Protein AF-A0A6L7JKL8-F1 (afdb_monomer)

Mean predicted aligned error: 9.53 Å

Secondary structure (DSSP, 8-state):
------------SSS-----THHHHHTTTPPBPPP--S-EEEEE------TT--HHHHHHHHHS-B---GGGGG--EEEEEETTEEEEEEEEEEEEE--TTSTTGGGGTT-SS--EEEEEEE-GGGGGGTT-B-GGGSPTT---SEEEE--

Foldseek 3Di:
DDDDDPDDDPDDPPPDDDPDPVLVVCLVVQAAFDDDPFWEKEAAQPDPPDSPQDPVNLLVSFFDFAQDDPCVVRHQKYFYDYPQFTAFIWGFPDKDWDDPPPPPSVVCVVPPTTTMGTDTDGDVVVCSRHSHGRPVVDDVPPPDRMDTDPD

Nearest PDB structures (foldseek):
  6t0x-assembly2_B  TM=4.375E-01  e=1.067E-01  Homo sapiens
  6rt5-assembly1_C  TM=3.756E-01  e=1.067E-01  Homo sapiens
  2dp9-assembly1_A-2  TM=4.579E-01  e=4.530E-01  Thermus thermophilus HB8
  2kjq-assembly1_A  TM=1.758E-01  e=4.234E+00  Neisseria meningitidis serogroup B

Radius of gyration: 18.67 Å; Cα contacts (8 Å, |Δi|>4): 214; chains: 1; bounding box: 79×26×37 Å

Sequence (151 aa):
MDELTNKVEGHDVWRWGRMTTDVAISLFDAPRVPEIKERVILFKIPQFWSPEISAEELYDATRGWWRLGPRRNNADYAFAVDKGIIHEVYRINSWRQRQSGDRDWEHDIGKPHKRWGFNGEVADELAHYRNTSVQHLFKKGECSPFKYVNC

Structure (mmCIF, N/CA/C/O backbone):
data_AF-A0A6L7JKL8-F1
#
_entry.id   AF-A0A6L7JKL8-F1
#
loop_
_atom_site.group_PDB
_atom_site.id
_atom_site.type_symbol
_atom_site.label_atom_id
_atom_site.label_alt_id
_atom_site.label_comp_id
_atom_site.label_asym_id
_atom_site.label_entity_id
_atom_site.label_seq_id
_atom_site.pdbx_PDB_ins_code
_atom_site.Cartn_x
_atom_site.Cartn_y
_atom_site.Cartn_z
_atom_site.occupancy
_atom_site.B_iso_or_equiv
_atom_site.auth_seq_id
_atom_site.auth_comp_id
_atom_site.auth_asym_id
_atom_site.auth_atom_id
_atom_site.pdbx_PDB_model_num
ATOM 1 N N . MET A 1 1 ? -58.366 -3.759 5.068 1.00 38.62 1 MET A N 1
ATOM 2 C CA . MET A 1 1 ? -58.253 -4.850 4.085 1.00 38.62 1 MET A CA 1
ATOM 3 C C . MET A 1 1 ? -57.964 -4.160 2.767 1.00 38.62 1 MET A C 1
ATOM 5 O O . MET A 1 1 ? -58.820 -3.422 2.310 1.00 38.62 1 MET A O 1
ATOM 9 N N . ASP A 1 2 ? -56.752 -4.146 2.230 1.00 35.25 2 ASP A N 1
ATOM 10 C CA . ASP A 1 2 ? -55.618 -5.040 2.448 1.00 35.25 2 ASP A CA 1
ATOM 11 C C . ASP A 1 2 ? -54.287 -4.308 2.248 1.00 35.25 2 ASP A C 1
ATOM 13 O O . ASP A 1 2 ? -54.182 -3.351 1.481 1.00 35.25 2 ASP A O 1
ATOM 17 N N . GLU A 1 3 ? -53.294 -4.773 2.999 1.00 38.47 3 GLU A N 1
ATOM 18 C CA . GLU A 1 3 ? -51.884 -4.412 2.922 1.00 38.47 3 GLU A CA 1
ATOM 19 C C . GLU A 1 3 ? -51.273 -4.931 1.613 1.00 38.47 3 GLU A C 1
ATOM 21 O O . GLU A 1 3 ? -51.472 -6.086 1.239 1.00 38.47 3 GLU A O 1
ATOM 26 N N . LEU A 1 4 ? -50.457 -4.113 0.946 1.00 41.38 4 LEU A N 1
ATOM 27 C CA . LEU A 1 4 ? -49.511 -4.592 -0.063 1.00 41.38 4 LEU A CA 1
ATOM 28 C C . LEU A 1 4 ? -48.092 -4.349 0.446 1.00 41.38 4 LEU A C 1
ATOM 30 O O . LEU A 1 4 ? -47.465 -3.316 0.217 1.00 41.38 4 LEU A O 1
ATOM 34 N N . THR A 1 5 ? -47.620 -5.345 1.189 1.00 37.19 5 THR A N 1
ATOM 35 C CA . THR A 1 5 ? -46.255 -5.526 1.673 1.00 37.19 5 THR A CA 1
ATOM 36 C C . THR A 1 5 ? -45.339 -5.874 0.500 1.00 37.19 5 THR A C 1
ATOM 38 O O . THR A 1 5 ? -45.251 -7.035 0.107 1.00 37.19 5 THR A O 1
ATOM 41 N N . ASN A 1 6 ? -44.607 -4.899 -0.046 1.00 35.94 6 ASN A N 1
ATOM 42 C CA . ASN A 1 6 ? -43.435 -5.210 -0.866 1.00 35.94 6 ASN A CA 1
ATOM 43 C C . ASN A 1 6 ? -42.195 -5.263 0.025 1.00 35.94 6 ASN A C 1
ATOM 45 O O . ASN A 1 6 ? -41.550 -4.265 0.340 1.00 35.94 6 ASN A O 1
ATOM 49 N N . LYS A 1 7 ? -41.929 -6.489 0.465 1.00 44.75 7 LYS A N 1
ATOM 50 C CA . LYS A 1 7 ? -40.711 -6.951 1.112 1.00 44.75 7 LYS A CA 1
ATOM 51 C C . LYS A 1 7 ? -39.651 -7.060 0.014 1.00 44.75 7 LYS A C 1
ATOM 53 O O . LYS A 1 7 ? -39.689 -8.001 -0.769 1.00 44.75 7 LYS A O 1
ATOM 58 N N . VAL A 1 8 ? -38.754 -6.082 -0.082 1.00 42.94 8 VAL A N 1
ATOM 59 C CA . VAL A 1 8 ? -37.591 -6.187 -0.973 1.00 42.94 8 VAL A CA 1
ATOM 60 C C . VAL A 1 8 ? -36.389 -6.555 -0.114 1.00 42.94 8 VAL A C 1
ATOM 62 O O . VAL A 1 8 ? -35.986 -5.805 0.775 1.00 42.94 8 VAL A O 1
ATOM 65 N N . GLU A 1 9 ? -35.913 -7.778 -0.330 1.00 34.84 9 GLU A N 1
ATOM 66 C CA . GLU A 1 9 ? -34.763 -8.410 0.308 1.00 34.84 9 GLU A CA 1
ATOM 67 C C . GLU A 1 9 ? -33.506 -7.544 0.196 1.00 34.84 9 GLU A C 1
ATOM 69 O O . GLU A 1 9 ? -33.086 -7.139 -0.886 1.00 34.84 9 GLU A O 1
ATOM 74 N N . GLY A 1 10 ? -32.894 -7.278 1.350 1.00 41.56 10 GLY A N 1
ATOM 75 C CA . GLY A 1 10 ? -31.590 -6.649 1.451 1.00 41.56 10 GLY A CA 1
ATOM 76 C C . GLY A 1 10 ? -30.495 -7.646 1.109 1.00 41.56 10 GLY A C 1
ATOM 77 O O . GLY A 1 10 ? -30.008 -8.341 1.988 1.00 41.56 10 GLY A O 1
ATOM 78 N N . HIS A 1 11 ? -30.085 -7.679 -0.150 1.00 35.56 11 HIS A N 1
ATOM 79 C CA . HIS A 1 11 ? -28.854 -8.313 -0.605 1.00 35.56 11 HIS A CA 1
ATOM 80 C C . HIS A 1 11 ? -28.345 -7.468 -1.774 1.00 35.56 11 HIS A C 1
ATOM 82 O O . HIS A 1 11 ? -28.795 -7.680 -2.886 1.00 35.56 11 HIS A O 1
ATOM 88 N N . ASP A 1 12 ? -27.540 -6.435 -1.473 1.00 30.44 12 ASP A N 1
ATOM 89 C CA . ASP A 1 12 ? -26.576 -5.751 -2.379 1.00 30.44 12 ASP A CA 1
ATOM 90 C C . ASP A 1 12 ? -26.202 -4.321 -1.920 1.00 30.44 12 ASP A C 1
ATOM 92 O O . ASP A 1 12 ? -25.944 -3.422 -2.715 1.00 30.44 12 ASP A O 1
ATOM 96 N N . VAL A 1 13 ? -26.104 -4.075 -0.608 1.00 36.19 13 VAL A N 1
ATOM 97 C CA . VAL A 1 13 ? -25.515 -2.821 -0.074 1.00 36.19 13 VAL A CA 1
ATOM 98 C C . VAL A 1 13 ? -24.014 -2.927 0.222 1.00 36.19 13 VAL A C 1
ATOM 100 O O . VAL A 1 13 ? -23.399 -1.957 0.650 1.00 36.19 13 VAL A O 1
ATOM 103 N N . TRP A 1 14 ? -23.394 -4.079 -0.046 1.00 38.75 14 TRP A N 1
ATOM 104 C CA . TRP A 1 14 ? -21.999 -4.347 0.327 1.00 38.75 14 TRP A CA 1
ATOM 105 C C . TRP A 1 14 ? -20.953 -3.955 -0.714 1.00 38.75 14 TRP A C 1
ATOM 107 O O . TRP A 1 14 ? -19.764 -4.028 -0.411 1.00 38.75 14 TRP A O 1
ATOM 117 N N . ARG A 1 15 ? -21.358 -3.555 -1.928 1.00 38.72 15 ARG A N 1
ATOM 118 C CA . ARG A 1 15 ? -20.392 -3.385 -3.020 1.00 38.72 15 ARG A CA 1
ATOM 119 C C . ARG A 1 15 ? -20.008 -1.971 -3.401 1.00 38.72 15 ARG A C 1
ATOM 121 O O . ARG A 1 15 ? -18.860 -1.857 -3.769 1.00 38.72 15 ARG A O 1
ATOM 128 N N . TRP A 1 16 ? -20.835 -0.932 -3.242 1.00 44.31 16 TRP A N 1
ATOM 129 C CA . TRP A 1 16 ? -20.409 0.483 -3.360 1.00 44.31 16 TRP A CA 1
ATOM 130 C C . TRP A 1 16 ? -21.480 1.442 -2.813 1.00 44.31 16 TRP A C 1
ATOM 132 O O . TRP A 1 16 ? -22.256 2.049 -3.552 1.00 44.31 16 TRP A O 1
ATOM 142 N N . GLY A 1 17 ? -21.538 1.590 -1.490 1.00 31.92 17 GLY A N 1
ATOM 143 C CA . GLY A 1 17 ? -22.403 2.567 -0.831 1.00 31.92 17 GLY A CA 1
ATOM 144 C 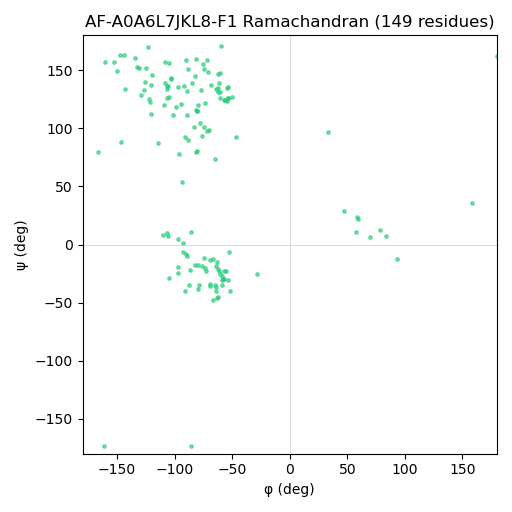C . GLY A 1 17 ? -21.706 3.915 -0.669 1.00 31.92 17 GLY A C 1
ATOM 145 O O . GLY A 1 17 ? -21.057 4.127 0.343 1.00 31.92 17 GLY A O 1
ATOM 146 N N . ARG A 1 18 ? -21.842 4.795 -1.672 1.00 36.16 18 ARG A N 1
ATOM 147 C CA . ARG A 1 18 ? -21.751 6.269 -1.588 1.00 36.16 18 ARG A CA 1
ATOM 148 C C . ARG A 1 18 ? -20.766 6.814 -0.535 1.00 36.16 18 ARG A C 1
ATOM 150 O O . ARG A 1 18 ? -21.145 7.041 0.610 1.00 36.16 18 ARG A O 1
ATOM 157 N N . MET A 1 19 ? -19.544 7.148 -0.962 1.00 42.41 19 MET A N 1
ATOM 158 C CA . MET A 1 19 ? -18.708 8.137 -0.267 1.00 42.41 19 MET A CA 1
ATOM 159 C C . MET A 1 19 ? -19.389 9.514 -0.339 1.00 42.41 19 MET A C 1
ATOM 161 O O . MET A 1 19 ? -19.009 10.382 -1.117 1.00 42.41 19 MET A O 1
ATOM 165 N N . THR A 1 20 ? -20.453 9.711 0.432 1.00 42.12 20 THR A N 1
ATOM 166 C CA . THR A 1 20 ? -20.991 11.038 0.723 1.00 42.12 20 THR A CA 1
ATOM 167 C C . THR A 1 20 ? -20.326 11.590 1.980 1.00 42.12 20 THR A C 1
ATOM 169 O O . THR A 1 20 ? -19.736 10.861 2.774 1.00 42.12 20 THR A O 1
ATOM 172 N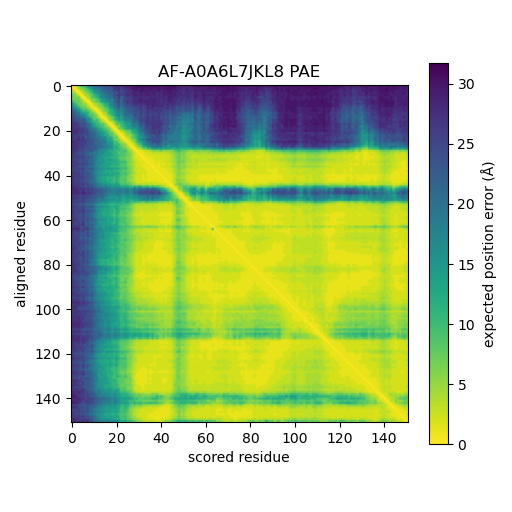 N . THR A 1 21 ? -20.384 12.911 2.093 1.00 38.81 21 THR A N 1
ATOM 173 C CA . THR A 1 21 ? -19.788 13.867 3.041 1.00 38.81 21 THR A CA 1
ATOM 174 C C . THR A 1 21 ? -19.484 13.392 4.476 1.00 38.81 21 THR A C 1
ATOM 176 O O . THR A 1 21 ? -18.560 13.916 5.097 1.00 38.81 21 THR A O 1
ATOM 179 N N . ASP A 1 22 ? -20.175 12.380 4.996 1.00 43.34 22 ASP A N 1
ATOM 180 C CA . ASP A 1 22 ? -19.919 11.726 6.285 1.00 43.34 22 ASP A CA 1
ATOM 181 C C . ASP A 1 22 ? -18.497 11.142 6.422 1.00 43.34 22 ASP A C 1
ATOM 183 O O . ASP A 1 22 ? -17.927 11.154 7.514 1.00 43.34 22 ASP A O 1
ATOM 187 N N . VAL A 1 23 ? -17.861 10.722 5.317 1.00 51.31 23 VAL A N 1
ATOM 188 C CA . VAL A 1 23 ? -16.461 10.241 5.321 1.00 51.31 23 VAL A CA 1
ATOM 189 C C . VAL A 1 23 ? -15.489 11.357 5.724 1.00 51.31 23 VAL A C 1
ATOM 191 O O . VAL A 1 23 ? -14.536 11.112 6.458 1.00 51.31 23 VAL A O 1
ATOM 194 N N . ALA A 1 24 ? -15.740 12.605 5.311 1.00 41.69 24 ALA A N 1
ATOM 195 C CA . ALA A 1 24 ? -14.871 13.735 5.646 1.00 41.69 24 ALA A CA 1
ATOM 196 C C . ALA A 1 24 ? -14.926 14.101 7.139 1.00 41.69 24 ALA A C 1
ATOM 198 O O . ALA A 1 24 ? -13.908 14.491 7.711 1.00 41.69 24 ALA A O 1
ATOM 199 N N . ILE A 1 25 ? -16.095 13.935 7.765 1.00 42.53 25 ILE A N 1
ATOM 200 C CA . ILE A 1 25 ? -16.315 14.189 9.195 1.00 42.53 25 ILE A CA 1
ATOM 201 C C . ILE A 1 25 ? -15.782 13.007 10.035 1.00 42.53 25 ILE A C 1
ATOM 203 O O . ILE A 1 25 ? -15.164 13.229 11.071 1.00 42.53 25 ILE A O 1
ATOM 207 N N . SER A 1 26 ? -15.887 11.767 9.537 1.00 50.50 26 SER A N 1
ATOM 208 C CA . SER A 1 26 ? -15.343 10.553 10.174 1.00 50.50 26 SER A CA 1
ATOM 209 C C . SER A 1 26 ? -13.821 10.370 10.040 1.00 50.50 26 SER A C 1
ATOM 211 O O . SER A 1 26 ? -13.247 9.599 10.808 1.00 50.50 26 SER A O 1
ATOM 213 N N . LEU A 1 27 ? -13.138 11.035 9.099 1.00 52.91 27 LEU A N 1
ATOM 214 C CA . LEU A 1 27 ? -11.680 10.899 8.906 1.00 52.91 27 LEU A CA 1
ATOM 215 C C . LEU A 1 27 ? -10.864 11.339 10.141 1.00 52.91 27 LEU A C 1
ATOM 217 O O . LEU A 1 27 ? -9.733 10.882 10.310 1.00 52.91 27 LEU A O 1
ATOM 221 N N . PHE A 1 28 ? -11.426 12.191 11.008 1.00 52.88 28 PHE A N 1
ATOM 222 C CA . PHE A 1 28 ? -10.801 12.589 12.276 1.00 52.88 28 PHE A CA 1
ATOM 223 C C . PHE A 1 28 ? -11.094 11.632 13.446 1.00 52.88 28 PHE A C 1
ATOM 225 O O . PHE A 1 28 ? -10.282 11.570 14.367 1.00 52.88 28 PHE A O 1
ATOM 232 N N . ASP A 1 29 ? -12.170 10.839 13.372 1.00 72.19 29 ASP A N 1
ATOM 233 C CA . ASP A 1 29 ? -12.620 9.921 14.434 1.00 72.19 29 ASP A CA 1
ATOM 234 C C . ASP A 1 29 ? -12.436 8.433 14.084 1.00 72.19 29 ASP A C 1
ATOM 236 O O . ASP A 1 29 ? -12.901 7.550 14.809 1.00 72.19 29 ASP A O 1
ATOM 240 N N . ALA A 1 30 ? -11.753 8.123 12.977 1.00 82.38 30 ALA A N 1
ATOM 241 C CA . ALA A 1 30 ? -11.489 6.745 12.579 1.00 82.38 30 ALA A CA 1
ATOM 242 C C . ALA A 1 30 ? -10.810 5.973 13.729 1.00 82.38 30 ALA A C 1
ATOM 244 O O . ALA A 1 30 ? -9.765 6.412 14.236 1.00 82.38 30 ALA A O 1
ATOM 245 N N . PRO A 1 31 ? -11.358 4.814 14.142 1.00 90.56 31 PRO A N 1
ATOM 246 C CA . PRO A 1 31 ? -10.801 4.061 15.249 1.00 90.56 31 PRO A CA 1
ATOM 247 C C . PRO A 1 31 ? -9.372 3.646 14.921 1.00 90.56 31 PRO A C 1
ATOM 249 O O . PRO A 1 31 ? -9.010 3.385 13.770 1.00 90.56 31 PRO A O 1
ATOM 252 N N . ARG A 1 32 ? -8.536 3.579 15.953 1.00 93.56 32 ARG A N 1
ATOM 253 C CA . ARG A 1 32 ? -7.169 3.081 15.817 1.00 93.56 32 ARG A CA 1
ATOM 254 C C . ARG A 1 32 ? -7.191 1.686 15.185 1.00 93.56 32 ARG A C 1
ATOM 256 O O . ARG A 1 32 ? -7.974 0.844 15.617 1.00 93.56 32 ARG A O 1
ATOM 263 N N . VAL A 1 33 ? -6.316 1.447 14.204 1.00 95.25 33 VAL A N 1
ATOM 264 C CA . VAL A 1 33 ? -6.170 0.116 13.600 1.00 95.25 33 VAL A CA 1
ATOM 265 C C . VAL A 1 33 ? -5.906 -0.923 14.701 1.00 95.25 33 VAL A C 1
ATOM 267 O O . VAL A 1 33 ? -5.113 -0.633 15.611 1.00 95.25 33 VAL A O 1
ATOM 270 N N . PRO A 1 34 ? -6.560 -2.103 14.673 1.00 94.94 34 PRO A N 1
ATOM 271 C CA . PRO A 1 34 ? -6.153 -3.207 15.531 1.00 94.94 34 PRO A CA 1
ATOM 272 C C . PRO A 1 34 ? -4.702 -3.604 15.227 1.00 94.94 34 PRO A C 1
ATOM 274 O O . PRO A 1 34 ? -4.086 -3.129 14.272 1.00 94.94 34 PRO A O 1
ATOM 277 N N . GLU A 1 35 ? -4.125 -4.469 16.055 1.00 96.38 35 GLU A N 1
ATOM 278 C CA . GLU A 1 35 ? -2.783 -4.982 15.791 1.00 96.38 35 GLU A CA 1
ATOM 279 C C . GLU A 1 35 ? -2.715 -5.612 14.388 1.00 96.38 35 GLU A C 1
ATOM 281 O O . GLU A 1 35 ? -3.494 -6.508 14.056 1.00 96.38 35 GLU A O 1
ATOM 286 N N . ILE A 1 36 ? -1.789 -5.117 13.562 1.00 97.75 36 ILE A N 1
ATOM 287 C CA . ILE A 1 36 ? -1.490 -5.693 12.250 1.00 97.75 36 ILE A CA 1
ATOM 288 C C . ILE A 1 36 ? -0.550 -6.869 12.486 1.00 97.75 36 ILE A C 1
ATOM 290 O O . ILE A 1 36 ? 0.569 -6.663 12.963 1.00 97.75 36 ILE A O 1
ATOM 294 N N . LYS A 1 37 ? -0.996 -8.087 12.174 1.00 97.81 37 LYS A N 1
ATOM 295 C CA . LYS A 1 37 ? -0.213 -9.320 12.387 1.00 97.81 37 LYS A CA 1
ATOM 296 C C . LYS A 1 37 ? 0.504 -9.770 11.119 1.00 97.81 37 LYS A C 1
ATOM 298 O O . LYS A 1 37 ? 1.475 -10.519 11.172 1.00 97.81 37 LYS A O 1
ATOM 303 N N . GLU A 1 38 ? 0.046 -9.279 9.981 1.00 98.25 38 GLU A N 1
ATOM 304 C CA . GLU A 1 38 ? 0.514 -9.628 8.656 1.00 98.25 38 GLU A CA 1
ATOM 305 C C . GLU A 1 38 ? 1.791 -8.858 8.304 1.00 98.25 38 GLU A C 1
ATOM 307 O O . GLU A 1 38 ? 2.105 -7.809 8.878 1.00 98.25 38 GLU A O 1
ATOM 312 N N . ARG A 1 39 ? 2.537 -9.378 7.326 1.00 98.44 39 ARG A N 1
ATOM 313 C CA . ARG A 1 39 ? 3.711 -8.710 6.760 1.00 98.44 39 ARG A CA 1
ATOM 314 C C . ARG A 1 39 ? 3.238 -7.723 5.703 1.00 98.44 39 ARG A C 1
ATOM 316 O O . ARG A 1 39 ? 2.885 -8.130 4.595 1.00 98.44 39 ARG A O 1
ATOM 323 N N . VAL A 1 40 ? 3.186 -6.437 6.046 1.00 98.31 40 VAL A N 1
ATOM 324 C CA . VAL A 1 40 ? 2.547 -5.425 5.193 1.00 98.31 40 VAL A CA 1
ATOM 325 C C . VAL A 1 40 ? 3.459 -4.253 4.849 1.00 98.31 40 VAL A C 1
ATOM 327 O O . VAL A 1 40 ? 4.329 -3.850 5.629 1.00 98.31 40 VAL A O 1
ATOM 330 N N . ILE A 1 41 ? 3.206 -3.652 3.686 1.00 98.38 41 ILE A N 1
ATOM 331 C CA . ILE A 1 41 ? 3.687 -2.311 3.349 1.00 98.38 41 ILE A CA 1
ATOM 332 C C . ILE A 1 41 ? 2.498 -1.356 3.343 1.00 98.38 41 ILE A C 1
ATOM 334 O O . ILE A 1 41 ? 1.566 -1.503 2.557 1.00 98.38 41 ILE A O 1
ATOM 338 N N . LEU A 1 42 ? 2.554 -0.342 4.199 1.00 97.62 42 LEU A N 1
ATOM 339 C CA . LEU A 1 42 ? 1.638 0.790 4.171 1.00 97.62 42 LEU A CA 1
ATOM 340 C C . LEU A 1 42 ? 2.122 1.761 3.095 1.00 97.62 42 LEU A C 1
ATOM 342 O O . LEU A 1 42 ? 3.203 2.332 3.248 1.00 97.62 42 LEU A O 1
ATOM 346 N N . PHE A 1 43 ? 1.353 1.959 2.031 1.00 96.56 43 PHE A N 1
ATOM 347 C CA . PHE A 1 43 ? 1.650 2.921 0.974 1.00 96.56 43 PHE A CA 1
ATOM 348 C C . PHE A 1 43 ? 0.851 4.196 1.193 1.00 96.56 43 PHE A C 1
ATOM 350 O O . PHE A 1 43 ? -0.376 4.178 1.161 1.00 96.56 43 PHE A O 1
ATOM 357 N N . LYS A 1 44 ? 1.552 5.314 1.398 1.00 93.19 44 LYS A N 1
ATOM 358 C CA . LYS A 1 44 ? 0.918 6.628 1.441 1.0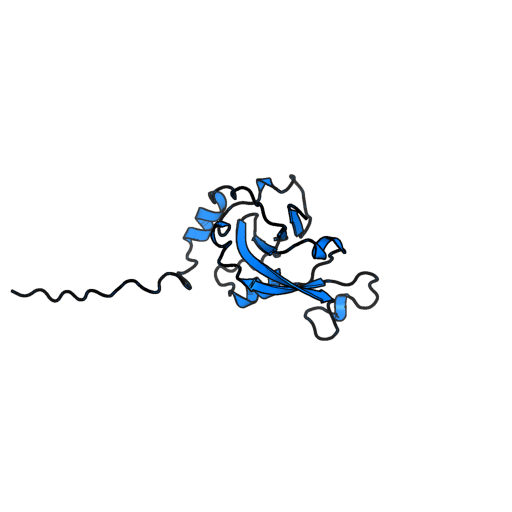0 93.19 44 LYS A CA 1
ATOM 359 C C . LYS A 1 44 ? 0.643 7.067 0.015 1.00 93.19 44 LYS A C 1
ATOM 361 O O . LYS A 1 44 ? 1.575 7.450 -0.697 1.00 93.19 44 LYS A O 1
ATOM 366 N N . ILE A 1 45 ? -0.611 6.988 -0.401 1.00 88.31 45 ILE A N 1
ATOM 367 C CA . ILE A 1 45 ? -1.005 7.439 -1.731 1.00 88.31 45 ILE A CA 1
ATOM 368 C C . ILE A 1 45 ? -1.004 8.976 -1.740 1.00 88.31 45 ILE A C 1
ATOM 370 O O . ILE A 1 45 ? -1.642 9.594 -0.888 1.00 88.31 45 ILE A O 1
ATOM 374 N N . PRO A 1 46 ? -0.225 9.628 -2.624 1.00 69.94 46 PRO A N 1
ATOM 375 C CA . PRO A 1 46 ? -0.275 11.076 -2.748 1.00 69.94 46 PRO A CA 1
ATOM 376 C C . PRO A 1 46 ? -1.685 11.496 -3.173 1.00 69.94 46 PRO A C 1
ATOM 378 O O . PRO A 1 46 ? -2.324 10.829 -3.979 1.00 69.94 46 PRO A O 1
ATOM 381 N N . GLN A 1 47 ? -2.148 12.584 -2.566 1.00 60.31 47 GLN A N 1
ATOM 382 C CA . GLN A 1 47 ? -3.525 13.065 -2.523 1.00 60.31 47 GLN A CA 1
ATOM 383 C C . GLN A 1 47 ? -4.239 13.059 -3.893 1.00 60.31 47 GLN A C 1
ATOM 385 O O . GLN A 1 47 ? -4.232 14.056 -4.607 1.00 60.31 47 GLN A O 1
ATOM 390 N N . PHE A 1 48 ? -4.938 11.970 -4.216 1.00 52.91 48 PHE A N 1
ATOM 391 C CA . PHE A 1 48 ? -6.064 11.958 -5.157 1.00 52.91 48 PHE A CA 1
ATOM 392 C C . PHE A 1 48 ? -7.350 12.126 -4.350 1.00 52.91 48 PHE A C 1
ATOM 394 O O . PHE A 1 48 ? -8.237 11.279 -4.368 1.00 52.91 48 PHE A O 1
ATOM 401 N N . TRP A 1 49 ? -7.424 13.180 -3.534 1.00 43.19 49 TRP A N 1
ATOM 402 C CA . TRP A 1 49 ? -8.628 13.428 -2.751 1.00 43.19 49 TRP A CA 1
ATOM 403 C C . TRP A 1 49 ? -9.663 14.100 -3.654 1.00 43.19 49 TRP A C 1
ATOM 405 O O . TRP A 1 49 ? -9.817 15.318 -3.649 1.00 43.19 49 TRP A O 1
ATOM 415 N N . SER A 1 50 ? -10.333 13.279 -4.457 1.00 54.97 50 SER A N 1
ATOM 416 C CA . SER A 1 50 ? -11.751 13.456 -4.731 1.00 54.97 50 SER A CA 1
ATOM 417 C C . SER A 1 50 ? -12.478 12.325 -3.993 1.00 54.97 50 SER A C 1
ATOM 419 O O . SER A 1 50 ? -11.992 11.192 -4.031 1.00 54.97 50 SER A O 1
ATOM 421 N N . PRO A 1 51 ? -13.631 12.573 -3.350 1.00 56.00 51 PRO A N 1
ATOM 422 C CA . PRO A 1 51 ? -14.532 11.524 -2.848 1.00 56.00 51 PRO A CA 1
ATOM 423 C C . PRO A 1 51 ? -14.946 10.480 -3.905 1.00 56.00 51 PRO A C 1
ATOM 425 O O . PRO A 1 51 ? -15.616 9.505 -3.585 1.00 56.00 51 PRO A O 1
ATOM 428 N N . GLU A 1 52 ? -14.572 10.703 -5.164 1.00 66.50 52 GLU A N 1
ATOM 429 C CA . GLU A 1 52 ? -14.965 9.940 -6.342 1.00 66.50 52 GLU A CA 1
ATOM 430 C C . GLU A 1 52 ? -13.855 9.032 -6.890 1.00 66.50 52 GLU A C 1
ATOM 432 O O . GLU A 1 52 ? -14.038 8.470 -7.967 1.00 66.50 52 GLU A O 1
ATOM 437 N N . ILE A 1 53 ? -12.710 8.882 -6.202 1.00 77.94 53 ILE A N 1
ATOM 438 C CA . ILE A 1 53 ? -11.659 7.975 -6.687 1.00 77.94 53 ILE A CA 1
ATOM 439 C C . ILE A 1 53 ? -12.225 6.560 -6.857 1.00 77.94 53 ILE A C 1
ATOM 441 O O . ILE A 1 53 ? -12.787 5.969 -5.930 1.00 77.94 53 ILE A O 1
ATOM 445 N N . SER A 1 54 ? -12.088 6.014 -8.061 1.00 85.94 54 SER A N 1
ATOM 446 C CA . SER A 1 54 ? -12.548 4.662 -8.358 1.00 85.94 54 SER A CA 1
ATOM 447 C C . SER A 1 54 ? -11.652 3.611 -7.692 1.00 85.94 54 SER A C 1
ATOM 449 O O . SER A 1 54 ? -10.486 3.856 -7.371 1.00 85.94 54 SER A O 1
ATOM 451 N N . ALA A 1 55 ? -12.177 2.396 -7.511 1.00 88.25 55 ALA A N 1
ATOM 452 C CA . ALA A 1 55 ? -11.386 1.276 -6.992 1.00 88.25 55 ALA A CA 1
ATOM 453 C C . ALA A 1 55 ? -10.164 0.969 -7.882 1.00 88.25 55 ALA A C 1
ATOM 455 O O . ALA A 1 55 ? -9.098 0.622 -7.375 1.00 88.25 55 ALA A O 1
ATOM 456 N N . GLU A 1 56 ? -10.305 1.144 -9.199 1.00 89.75 56 GLU A N 1
ATOM 457 C CA . GLU A 1 56 ? -9.223 0.967 -10.168 1.00 89.75 56 GLU A CA 1
ATOM 458 C C . GLU A 1 56 ? -8.129 2.025 -9.990 1.00 89.75 56 GLU A C 1
ATOM 460 O O . GLU A 1 56 ? -6.958 1.675 -9.863 1.00 89.75 56 GLU A O 1
ATOM 465 N N . GLU A 1 57 ? -8.496 3.304 -9.879 1.00 88.50 57 GLU A N 1
ATOM 466 C CA . GLU A 1 57 ? -7.535 4.387 -9.642 1.00 88.50 57 GLU A CA 1
ATOM 467 C C . GLU A 1 57 ? -6.831 4.248 -8.289 1.00 88.50 57 GLU A C 1
ATOM 469 O O . GLU A 1 57 ? -5.620 4.471 -8.194 1.00 88.50 57 GLU A O 1
ATOM 474 N N . LEU A 1 58 ? -7.560 3.845 -7.241 1.00 91.12 58 LEU A N 1
ATOM 475 C CA . LEU A 1 58 ? -6.984 3.583 -5.923 1.00 91.12 58 LEU A CA 1
ATOM 476 C C . LEU A 1 58 ? -5.963 2.443 -5.989 1.00 91.12 58 LEU A C 1
ATOM 478 O O . LEU A 1 58 ? -4.862 2.560 -5.436 1.00 91.12 58 LEU A O 1
ATOM 482 N N . TYR A 1 59 ? -6.302 1.352 -6.676 1.00 93.94 59 TYR A N 1
ATOM 483 C CA . TYR A 1 59 ? -5.386 0.241 -6.895 1.00 93.94 59 TYR A CA 1
ATOM 484 C C . TYR A 1 59 ? -4.167 0.678 -7.712 1.00 93.94 59 TYR A C 1
ATOM 486 O O . TYR A 1 59 ? -3.038 0.417 -7.300 1.00 93.94 59 TYR A O 1
ATOM 494 N N . ASP A 1 60 ? -4.350 1.418 -8.803 1.00 92.06 60 ASP A N 1
ATOM 495 C CA . ASP A 1 60 ? -3.257 1.904 -9.648 1.00 92.06 60 ASP A CA 1
ATOM 496 C C . ASP A 1 60 ? -2.334 2.903 -8.938 1.00 92.06 60 ASP A C 1
ATOM 498 O O . ASP A 1 60 ? -1.119 2.905 -9.164 1.00 92.06 60 ASP A O 1
ATOM 502 N N . ALA A 1 61 ? -2.872 3.748 -8.058 1.00 91.75 61 ALA A N 1
ATOM 503 C CA . ALA A 1 61 ? -2.080 4.630 -7.205 1.00 91.75 61 ALA A CA 1
ATOM 504 C C . ALA A 1 61 ? -1.301 3.847 -6.135 1.00 91.75 61 ALA A C 1
ATOM 506 O O . ALA A 1 61 ? -0.167 4.200 -5.806 1.00 91.75 61 ALA A O 1
ATOM 507 N N . THR A 1 62 ? -1.886 2.769 -5.609 1.00 95.12 62 THR A N 1
ATOM 508 C CA . THR A 1 62 ? -1.280 1.948 -4.551 1.00 95.12 62 THR A CA 1
ATOM 509 C C . THR A 1 62 ? -0.237 0.983 -5.101 1.00 95.12 62 THR A C 1
ATOM 511 O O . THR A 1 62 ? 0.805 0.768 -4.480 1.00 95.12 62 THR A O 1
ATOM 514 N N . ARG A 1 63 ? -0.476 0.395 -6.275 1.00 95.50 63 ARG A N 1
ATOM 515 C CA . ARG A 1 63 ? 0.347 -0.695 -6.804 1.00 95.50 63 ARG A CA 1
ATOM 516 C C . ARG A 1 63 ? 1.713 -0.257 -7.296 1.00 95.50 63 ARG A C 1
ATOM 518 O O . ARG A 1 63 ? 2.624 -1.080 -7.348 1.00 95.50 63 ARG A O 1
ATOM 525 N N . GLY A 1 64 ? 1.891 1.016 -7.642 1.00 92.81 64 GLY A N 1
ATOM 526 C CA . GLY A 1 64 ? 3.159 1.519 -8.158 1.00 92.81 64 GLY A CA 1
ATOM 527 C C . GLY A 1 64 ? 3.150 3.011 -8.498 1.00 92.81 64 GLY A C 1
ATOM 528 O O . GLY A 1 64 ? 2.112 3.634 -8.675 1.00 92.81 64 GLY A O 1
ATOM 529 N N . TRP A 1 65 ? 4.311 3.653 -8.627 1.00 94.69 65 TRP A N 1
ATOM 530 C CA . TRP A 1 65 ? 5.656 3.081 -8.765 1.00 94.69 65 TRP A CA 1
ATOM 531 C C . TRP A 1 65 ? 6.599 3.532 -7.644 1.00 94.69 65 TRP A C 1
ATOM 533 O O . TRP A 1 65 ? 7.025 4.691 -7.583 1.00 94.69 65 TRP A O 1
ATOM 543 N N . TRP A 1 66 ? 7.002 2.597 -6.785 1.00 95.38 66 TRP A N 1
ATOM 544 C CA . TRP A 1 66 ? 7.682 2.881 -5.520 1.00 95.38 66 TRP A CA 1
ATOM 545 C C . TRP A 1 66 ? 9.186 2.612 -5.579 1.00 95.38 66 TRP A C 1
ATOM 547 O O . TRP A 1 66 ? 9.647 1.643 -6.180 1.00 95.38 66 TRP A O 1
ATOM 557 N N . ARG A 1 67 ? 9.987 3.437 -4.900 1.00 94.25 67 ARG A N 1
ATOM 558 C CA . ARG A 1 67 ? 11.425 3.179 -4.710 1.00 94.25 67 ARG A CA 1
ATOM 559 C C . ARG A 1 67 ? 11.634 2.201 -3.551 1.00 94.25 67 ARG A C 1
ATOM 561 O O . ARG A 1 67 ? 11.939 2.616 -2.438 1.00 94.25 67 ARG A O 1
ATOM 568 N N . LEU A 1 68 ? 11.435 0.912 -3.815 1.00 95.25 68 LEU A N 1
ATOM 569 C CA . LEU A 1 68 ? 11.545 -0.158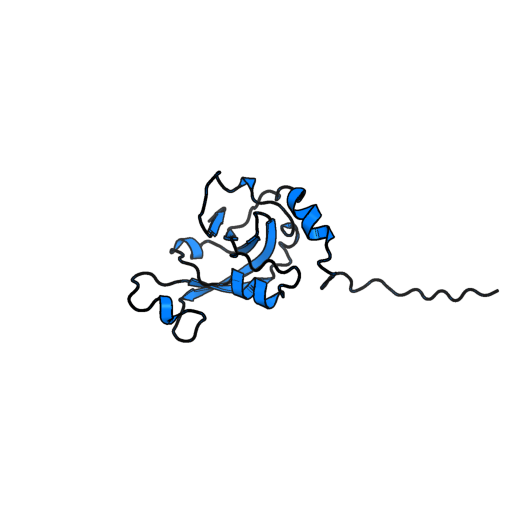 -2.819 1.00 95.25 68 LEU A CA 1
ATOM 570 C C . LEU A 1 68 ? 12.852 -0.946 -2.964 1.00 95.25 68 LEU A C 1
ATOM 572 O O . LEU A 1 68 ? 13.302 -1.237 -4.070 1.00 95.25 68 LEU A O 1
ATOM 576 N N . GLY A 1 69 ? 13.432 -1.334 -1.827 1.00 94.88 69 GLY A N 1
ATOM 577 C CA . GLY A 1 69 ? 14.552 -2.275 -1.760 1.00 94.88 69 GLY A CA 1
ATOM 578 C C . GLY A 1 69 ? 14.104 -3.748 -1.743 1.00 94.88 69 GLY A C 1
ATOM 579 O O . GLY A 1 69 ? 12.914 -4.038 -1.888 1.00 94.88 69 GLY A O 1
ATOM 580 N N . PRO A 1 70 ? 15.038 -4.699 -1.546 1.00 95.69 70 PRO A N 1
ATOM 581 C CA . PRO A 1 70 ? 14.748 -6.140 -1.486 1.00 95.69 70 PRO A CA 1
ATOM 582 C C . PRO A 1 70 ? 13.755 -6.562 -0.395 1.00 95.69 70 PRO A C 1
ATOM 584 O O . PRO A 1 70 ? 13.026 -7.526 -0.600 1.00 95.69 70 PRO A O 1
ATOM 587 N N . ARG A 1 71 ? 13.660 -5.810 0.715 1.00 97.12 71 ARG A N 1
ATOM 588 C CA . ARG A 1 71 ? 12.730 -6.087 1.831 1.00 97.12 71 ARG A CA 1
ATOM 589 C C . ARG A 1 71 ? 11.263 -6.199 1.398 1.00 97.12 71 ARG A C 1
ATOM 591 O O . ARG A 1 71 ? 10.492 -6.874 2.064 1.00 97.12 71 ARG A O 1
ATOM 598 N N . ARG A 1 72 ? 10.882 -5.608 0.258 1.00 97.56 72 ARG A N 1
ATOM 599 C CA . ARG A 1 72 ? 9.541 -5.766 -0.337 1.00 97.56 72 ARG A CA 1
ATOM 600 C C . ARG A 1 72 ? 9.131 -7.227 -0.535 1.00 97.56 72 ARG A C 1
ATOM 602 O O . ARG A 1 72 ? 7.954 -7.534 -0.441 1.00 97.56 72 ARG A O 1
ATOM 609 N N . ASN A 1 73 ? 10.097 -8.118 -0.766 1.00 97.88 73 ASN A N 1
ATOM 610 C CA . ASN A 1 73 ? 9.844 -9.540 -0.986 1.00 97.88 73 ASN A CA 1
ATOM 611 C C . ASN A 1 73 ? 9.353 -10.263 0.281 1.00 97.88 73 ASN A C 1
ATOM 613 O O . ASN A 1 73 ? 8.882 -11.388 0.180 1.00 97.88 73 ASN A O 1
ATOM 617 N N . ASN A 1 74 ? 9.463 -9.634 1.456 1.00 98.06 74 ASN A N 1
ATOM 618 C CA . ASN A 1 74 ? 8.935 -10.172 2.707 1.00 98.06 74 ASN A CA 1
ATOM 619 C C . ASN A 1 74 ? 7.483 -9.751 2.963 1.00 98.06 74 ASN A C 1
ATOM 621 O O . ASN A 1 74 ? 6.892 -10.249 3.913 1.00 98.06 74 ASN A O 1
ATOM 625 N N . ALA A 1 75 ? 6.934 -8.818 2.183 1.00 98.38 75 ALA A N 1
ATOM 626 C CA . ALA A 1 75 ? 5.574 -8.334 2.366 1.00 98.38 75 ALA A CA 1
ATOM 627 C C . ALA A 1 75 ? 4.578 -9.174 1.564 1.00 98.38 75 ALA A C 1
ATOM 629 O O . ALA A 1 75 ? 4.766 -9.372 0.363 1.00 98.38 75 ALA A O 1
ATOM 630 N N . ASP A 1 76 ? 3.502 -9.582 2.231 1.00 98.69 76 ASP A N 1
ATOM 631 C CA . ASP A 1 76 ? 2.383 -10.322 1.642 1.00 98.69 76 ASP A CA 1
ATOM 632 C C . ASP A 1 76 ? 1.221 -9.398 1.269 1.00 98.69 76 ASP A C 1
ATOM 634 O O . ASP A 1 76 ? 0.444 -9.717 0.372 1.00 98.69 76 ASP A O 1
ATOM 638 N N . TYR A 1 77 ? 1.112 -8.240 1.933 1.00 98.81 77 TYR A N 1
ATOM 639 C CA . TYR A 1 77 ? 0.019 -7.297 1.708 1.00 98.81 77 TYR A CA 1
ATOM 640 C C . TYR A 1 77 ? 0.488 -5.851 1.535 1.00 98.81 77 TYR A C 1
ATOM 642 O O . TYR A 1 77 ? 1.519 -5.417 2.059 1.00 98.81 77 TYR A O 1
ATOM 650 N N . ALA A 1 78 ? -0.316 -5.087 0.806 1.00 98.56 78 ALA A N 1
ATOM 651 C CA . ALA A 1 78 ? -0.155 -3.662 0.576 1.00 98.56 78 ALA A CA 1
ATOM 652 C C . ALA A 1 78 ? -1.404 -2.924 1.058 1.00 98.56 78 ALA A C 1
ATOM 654 O O . ALA A 1 78 ? -2.510 -3.241 0.627 1.00 98.56 78 ALA A O 1
ATOM 655 N N . PHE A 1 79 ? -1.244 -1.941 1.942 1.00 97.94 79 PHE A N 1
ATOM 656 C CA . PHE A 1 79 ? -2.360 -1.129 2.436 1.00 97.94 79 PHE A CA 1
ATOM 657 C C . PHE A 1 79 ? -2.310 0.252 1.784 1.00 97.94 79 PHE A C 1
ATOM 659 O O . PHE A 1 79 ? -1.279 0.927 1.849 1.00 97.94 79 PHE A O 1
ATOM 666 N N . ALA A 1 80 ? -3.419 0.676 1.182 1.00 95.44 80 ALA A N 1
ATOM 667 C CA . ALA A 1 80 ? -3.595 2.014 0.634 1.00 95.44 80 ALA A CA 1
ATOM 668 C C . ALA A 1 80 ? -3.942 2.987 1.763 1.00 95.44 80 ALA A C 1
ATOM 670 O O . ALA A 1 80 ? -4.992 2.853 2.392 1.00 95.44 80 ALA A O 1
ATOM 671 N N . VAL A 1 81 ? -3.064 3.951 2.033 1.00 92.50 81 VAL A N 1
ATOM 672 C CA . VAL A 1 81 ? -3.202 4.877 3.161 1.00 92.50 81 VAL A CA 1
ATOM 673 C C . VAL A 1 81 ? -3.241 6.322 2.672 1.00 92.50 81 VAL A C 1
ATOM 675 O O . VAL A 1 81 ? -2.271 6.792 2.083 1.00 92.50 81 VAL A O 1
ATOM 678 N N . ASP A 1 82 ? -4.304 7.060 2.993 1.00 87.81 82 ASP A N 1
ATOM 679 C CA . ASP A 1 82 ? -4.358 8.525 2.853 1.00 87.81 82 ASP A CA 1
ATOM 680 C C . ASP A 1 82 ? -4.631 9.160 4.215 1.00 87.81 82 ASP A C 1
ATOM 682 O O . ASP A 1 82 ? -5.416 8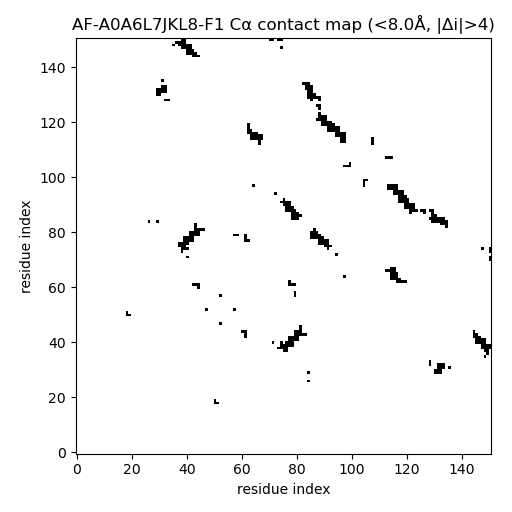.647 5.007 1.00 87.81 82 ASP A O 1
ATOM 686 N N . LYS A 1 83 ? -3.922 10.249 4.536 1.00 84.75 83 LYS A N 1
ATOM 687 C CA . LYS A 1 83 ? -4.034 10.966 5.829 1.00 84.75 83 LYS A CA 1
ATOM 688 C C . LYS A 1 83 ? -4.000 10.051 7.072 1.00 84.75 83 LYS A C 1
ATOM 690 O O . LYS A 1 83 ? -4.524 10.376 8.136 1.00 84.75 83 LYS A O 1
ATOM 695 N N . GLY A 1 84 ? -3.313 8.914 6.950 1.00 89.00 84 GLY A N 1
ATOM 696 C CA . GLY A 1 84 ? -3.173 7.915 8.005 1.00 89.00 84 GLY A CA 1
ATOM 697 C C . GLY A 1 84 ? -4.381 6.997 8.197 1.00 89.00 84 GLY A C 1
ATOM 698 O O . GLY A 1 84 ? -4.397 6.281 9.191 1.00 89.00 84 GLY A O 1
ATOM 699 N N . ILE A 1 85 ? -5.340 6.991 7.273 1.00 90.44 85 ILE A N 1
ATOM 700 C CA . ILE A 1 85 ? -6.484 6.079 7.236 1.00 90.44 85 ILE A CA 1
ATOM 701 C C . ILE A 1 85 ? -6.281 5.051 6.128 1.00 90.44 85 ILE A C 1
ATOM 703 O O . ILE A 1 85 ? -5.839 5.391 5.031 1.00 90.44 85 ILE A O 1
ATOM 707 N N . ILE A 1 86 ? -6.577 3.787 6.426 1.00 93.00 86 ILE A N 1
ATOM 708 C CA . ILE A 1 86 ? -6.537 2.702 5.442 1.00 93.00 86 ILE A CA 1
ATOM 709 C C . ILE A 1 86 ? -7.814 2.752 4.599 1.00 93.00 86 ILE A C 1
A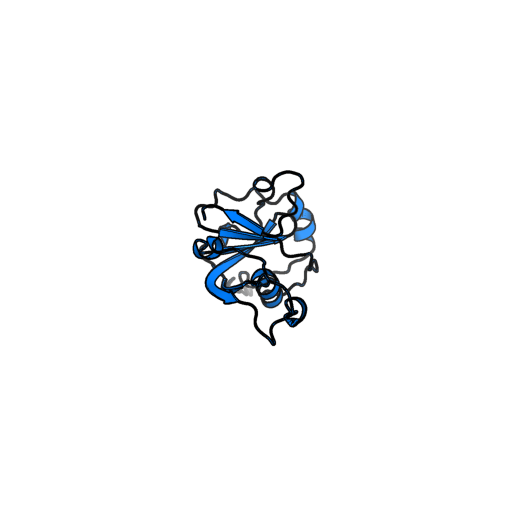TOM 711 O O . ILE A 1 86 ? -8.905 2.586 5.135 1.00 93.00 86 ILE A O 1
ATOM 715 N N . HIS A 1 87 ? -7.686 2.928 3.287 1.00 91.75 87 HIS A N 1
ATOM 716 C CA . HIS A 1 87 ? -8.821 2.888 2.360 1.00 91.75 87 HIS A CA 1
ATOM 717 C C . HIS A 1 87 ? -9.067 1.489 1.798 1.00 91.75 87 HIS A C 1
ATOM 719 O O . HIS A 1 87 ? -10.212 1.068 1.680 1.00 91.75 87 HIS A O 1
ATOM 725 N N . GLU A 1 88 ? -7.998 0.761 1.478 1.00 95.00 88 GLU A N 1
ATOM 726 C CA . GLU A 1 88 ? -8.085 -0.574 0.889 1.00 95.00 88 GLU A CA 1
ATOM 727 C C . GLU A 1 88 ? -6.844 -1.405 1.232 1.00 95.00 88 GLU A C 1
ATOM 729 O O . GLU A 1 88 ? -5.775 -0.867 1.541 1.00 95.00 88 GLU A O 1
ATOM 734 N N . VAL A 1 89 ? -6.998 -2.724 1.183 1.00 97.94 89 VAL A N 1
ATOM 735 C CA . VAL A 1 89 ? -5.977 -3.724 1.470 1.00 97.94 89 VAL A CA 1
ATOM 736 C C . VAL A 1 89 ? -5.872 -4.698 0.299 1.00 97.94 89 VAL A C 1
ATOM 738 O O . VAL A 1 89 ? -6.869 -5.204 -0.212 1.00 97.94 89 VAL A O 1
ATOM 741 N N . TYR A 1 90 ? -4.644 -4.971 -0.129 1.00 98.62 90 TYR A N 1
ATOM 742 C CA . TYR A 1 90 ? -4.369 -5.825 -1.277 1.00 98.62 90 TYR A CA 1
ATOM 743 C C . TYR A 1 90 ? -3.420 -6.950 -0.903 1.00 98.62 90 TYR A C 1
ATOM 745 O O . TYR A 1 90 ? -2.426 -6.714 -0.214 1.00 98.62 90 TYR A O 1
ATOM 753 N N . ARG A 1 91 ? -3.676 -8.149 -1.423 1.00 98.81 91 ARG A N 1
ATOM 754 C CA . ARG A 1 91 ? -2.706 -9.243 -1.443 1.00 98.81 91 ARG A CA 1
ATOM 755 C C . ARG A 1 91 ? -1.694 -8.983 -2.550 1.00 98.81 91 ARG A C 1
ATOM 757 O O . ARG A 1 91 ? -2.064 -8.662 -3.678 1.00 98.81 91 ARG A O 1
ATOM 764 N N . ILE A 1 92 ? -0.413 -9.129 -2.238 1.00 98.69 92 ILE A N 1
ATOM 765 C CA . ILE A 1 92 ? 0.673 -9.009 -3.207 1.00 98.69 92 ILE A CA 1
ATOM 766 C C . ILE A 1 92 ? 0.930 -10.387 -3.817 1.00 98.69 92 ILE A C 1
ATOM 768 O O . ILE A 1 92 ? 1.467 -11.274 -3.161 1.00 98.69 92 ILE A O 1
ATOM 772 N N . ASN A 1 93 ? 0.607 -10.550 -5.099 1.00 98.50 93 ASN A N 1
ATOM 773 C CA . ASN A 1 93 ? 0.852 -11.804 -5.815 1.00 98.50 93 ASN A CA 1
ATOM 774 C C . ASN A 1 93 ? 2.255 -11.840 -6.431 1.00 98.50 93 ASN A C 1
ATOM 776 O O . ASN A 1 93 ? 2.883 -12.891 -6.526 1.00 98.50 93 ASN A O 1
ATOM 780 N N . SER A 1 94 ? 2.765 -10.692 -6.887 1.00 98.31 94 SER A N 1
ATOM 781 C CA . SER A 1 94 ? 4.115 -10.593 -7.451 1.00 98.31 94 SER A CA 1
ATOM 782 C C . SER A 1 94 ? 4.638 -9.160 -7.460 1.00 98.31 94 SER A C 1
ATOM 784 O O . SER A 1 94 ? 3.868 -8.202 -7.498 1.00 98.31 94 SER A O 1
ATOM 786 N N . TRP A 1 95 ? 5.964 -9.021 -7.494 1.00 98.25 95 TRP A N 1
ATOM 787 C CA . TRP A 1 95 ? 6.658 -7.750 -7.697 1.00 98.25 95 TRP A CA 1
ATOM 788 C C . TRP A 1 95 ? 7.249 -7.681 -9.099 1.00 98.25 95 TRP A C 1
ATOM 790 O O . TRP A 1 95 ? 7.918 -8.616 -9.538 1.00 98.25 95 TRP A O 1
ATOM 800 N N . ARG A 1 96 ? 7.108 -6.533 -9.764 1.00 96.50 96 ARG A N 1
ATOM 801 C CA . ARG A 1 96 ? 7.800 -6.246 -11.022 1.00 96.50 96 ARG A CA 1
ATOM 802 C C . ARG A 1 96 ? 8.478 -4.887 -10.999 1.00 96.50 96 ARG A C 1
ATOM 804 O O . ARG A 1 96 ? 8.054 -3.964 -10.302 1.00 96.50 96 ARG A O 1
ATOM 811 N N . GLN A 1 97 ? 9.550 -4.773 -11.771 1.00 95.69 97 GLN A N 1
ATOM 812 C CA . GLN A 1 97 ? 10.173 -3.482 -12.030 1.00 95.69 97 GLN A CA 1
ATOM 813 C C . GLN A 1 97 ? 9.318 -2.682 -13.003 1.00 95.69 97 GLN A C 1
ATOM 815 O O . GLN A 1 97 ? 8.646 -3.257 -13.862 1.00 95.69 97 GLN A O 1
ATOM 820 N N . ARG A 1 98 ? 9.397 -1.359 -12.880 1.00 95.06 98 ARG A N 1
ATOM 821 C CA . ARG A 1 98 ? 8.900 -0.448 -13.902 1.00 95.06 98 ARG A CA 1
ATOM 822 C C . ARG A 1 98 ? 9.690 -0.628 -15.196 1.00 95.06 98 ARG A C 1
ATOM 824 O O . ARG A 1 98 ? 10.922 -0.680 -15.163 1.00 95.06 98 ARG A O 1
ATOM 831 N N . GLN A 1 99 ? 8.985 -0.712 -16.313 1.00 93.50 99 GLN A N 1
ATOM 832 C CA . GLN A 1 99 ? 9.523 -0.918 -17.653 1.00 93.50 99 GLN A CA 1
ATOM 833 C C . GLN A 1 99 ? 9.090 0.216 -18.590 1.00 93.50 99 GLN A C 1
ATOM 835 O O . GLN A 1 99 ? 8.273 1.061 -18.230 1.00 93.50 99 GLN A O 1
ATOM 840 N N . SER A 1 100 ? 9.676 0.263 -19.789 1.00 92.00 100 SER A N 1
ATOM 841 C CA . SER A 1 100 ? 9.260 1.226 -20.812 1.00 92.00 100 SER A CA 1
ATOM 842 C C . SER A 1 100 ? 7.800 0.982 -21.205 1.00 92.00 100 SER A C 1
ATOM 844 O O . SER A 1 100 ? 7.401 -0.168 -21.376 1.00 92.00 100 SER A O 1
ATOM 846 N N . GLY A 1 101 ? 7.009 2.054 -21.297 1.00 90.75 101 GLY A N 1
ATOM 847 C CA . GLY A 1 101 ? 5.563 2.000 -21.538 1.00 90.75 101 GLY A CA 1
ATOM 848 C C . GLY A 1 101 ? 4.695 2.010 -20.272 1.00 90.75 101 GLY A C 1
ATOM 849 O O . GLY A 1 101 ? 3.495 2.245 -20.369 1.00 90.75 101 GLY A O 1
ATOM 850 N N . ASP A 1 102 ? 5.272 1.818 -19.080 1.00 91.88 102 ASP A N 1
ATOM 851 C CA . ASP A 1 102 ? 4.551 2.019 -17.816 1.00 91.88 102 ASP A CA 1
ATOM 852 C C . ASP A 1 102 ? 4.383 3.514 -17.487 1.00 91.88 102 ASP A C 1
ATOM 854 O O . ASP A 1 102 ? 5.216 4.335 -17.856 1.00 91.88 102 ASP A O 1
ATOM 858 N N . ARG A 1 103 ? 3.369 3.885 -16.693 1.00 86.88 103 ARG A N 1
ATOM 859 C CA . ARG A 1 103 ? 3.164 5.282 -16.258 1.00 86.88 103 ARG A CA 1
ATOM 860 C C . ARG A 1 103 ? 4.445 5.915 -15.676 1.00 86.88 103 ARG A C 1
ATOM 862 O O . ARG A 1 103 ? 5.060 5.378 -14.743 1.00 86.88 103 ARG A O 1
ATOM 869 N N . ASP A 1 104 ? 4.811 7.081 -16.210 1.00 88.94 104 ASP A N 1
ATOM 870 C CA . ASP A 1 104 ? 5.968 7.906 -15.831 1.00 88.94 104 ASP A CA 1
ATOM 871 C C . ASP A 1 104 ? 7.343 7.216 -15.964 1.00 88.94 104 ASP A C 1
ATOM 873 O O . ASP A 1 104 ? 8.288 7.575 -15.240 1.00 88.94 104 ASP A O 1
ATOM 877 N N . TRP A 1 105 ? 7.470 6.171 -16.792 1.00 91.44 105 TRP A N 1
ATOM 878 C CA . TRP A 1 105 ? 8.705 5.388 -16.936 1.00 91.44 105 TRP A CA 1
ATOM 879 C C . TRP A 1 105 ? 9.905 6.235 -17.379 1.00 91.44 105 TRP A C 1
ATOM 881 O O . TRP A 1 105 ? 11.034 5.961 -16.964 1.00 91.44 105 TRP A O 1
ATOM 891 N N . GLU A 1 106 ? 9.668 7.300 -18.143 1.00 92.38 106 GLU A N 1
ATOM 892 C CA . GLU A 1 106 ? 10.673 8.236 -18.647 1.00 92.38 106 GLU A CA 1
ATOM 893 C C . GLU A 1 106 ? 11.473 8.877 -17.502 1.00 92.38 106 GLU A C 1
ATOM 895 O O . GLU A 1 106 ? 12.665 9.150 -17.640 1.00 92.38 106 GLU A O 1
ATOM 900 N N . HIS A 1 107 ? 10.862 9.034 -16.321 1.00 88.62 107 HIS A N 1
ATOM 901 C CA . HIS A 1 107 ? 11.530 9.572 -15.131 1.00 88.62 107 HIS A CA 1
ATOM 902 C C . HIS A 1 107 ? 12.637 8.659 -14.567 1.00 88.62 107 HIS A C 1
ATOM 904 O O . HIS A 1 107 ? 13.411 9.104 -13.712 1.00 88.62 107 HIS A O 1
ATOM 910 N N . ASP A 1 108 ? 12.721 7.398 -15.007 1.00 87.88 108 ASP A N 1
ATOM 911 C CA . ASP A 1 108 ? 13.796 6.470 -14.628 1.00 87.88 108 ASP A CA 1
ATOM 912 C C . ASP A 1 108 ? 14.978 6.478 -15.612 1.00 87.88 108 ASP A C 1
ATOM 914 O O . ASP A 1 108 ? 15.999 5.841 -15.331 1.00 87.88 108 ASP A O 1
ATOM 918 N N . ILE A 1 109 ? 14.891 7.190 -16.743 1.00 88.88 109 ILE A N 1
ATOM 919 C CA . ILE A 1 109 ? 15.994 7.278 -17.709 1.00 88.88 109 ILE A CA 1
ATOM 920 C C . ILE A 1 109 ? 17.217 7.910 -17.024 1.00 88.88 109 ILE A C 1
ATOM 922 O O . ILE A 1 109 ? 17.139 8.967 -16.397 1.00 88.88 109 ILE A O 1
ATOM 926 N N . GLY A 1 110 ? 18.359 7.218 -17.094 1.00 87.44 110 GLY A N 1
ATOM 927 C CA . GLY A 1 110 ? 19.610 7.643 -16.457 1.00 87.44 110 GLY A CA 1
ATOM 928 C C . GLY A 1 110 ? 19.621 7.567 -14.923 1.00 87.44 110 GLY A C 1
ATOM 929 O O . GLY A 1 110 ? 20.582 8.021 -14.304 1.00 87.44 110 GLY A O 1
ATOM 930 N N . LYS A 1 111 ? 18.585 7.008 -14.277 1.00 87.69 111 LYS A N 1
ATOM 931 C CA . LYS A 1 111 ? 18.558 6.827 -12.818 1.00 87.69 111 LYS A CA 1
ATOM 932 C C . LYS A 1 111 ? 19.118 5.453 -12.422 1.00 87.69 111 LYS A C 1
ATOM 934 O O . LYS A 1 111 ? 18.740 4.445 -13.019 1.00 87.69 111 LYS A O 1
ATOM 939 N N . PRO A 1 112 ? 19.960 5.379 -11.372 1.00 85.00 112 PRO A N 1
ATOM 940 C CA . PRO A 1 112 ? 20.554 4.114 -10.930 1.00 85.00 112 PRO A CA 1
ATOM 941 C C . PRO A 1 112 ? 19.547 3.198 -10.220 1.00 85.00 112 PRO A C 1
ATOM 943 O O . PRO A 1 112 ? 19.762 1.994 -10.118 1.00 85.00 112 PRO A O 1
ATOM 946 N N . HIS A 1 113 ? 18.441 3.754 -9.719 1.00 83.75 113 HIS A N 1
ATOM 947 C CA . HIS A 1 113 ? 17.447 3.011 -8.953 1.00 83.75 113 HIS A CA 1
ATOM 948 C C . HIS A 1 113 ? 16.184 2.783 -9.768 1.00 83.75 113 HIS A C 1
ATOM 950 O O . HIS A 1 113 ? 15.563 3.731 -10.246 1.00 83.75 113 HIS A O 1
ATOM 956 N N . LYS A 1 114 ? 15.783 1.516 -9.860 1.00 87.75 114 LYS A N 1
ATOM 957 C CA . LYS A 1 114 ? 14.514 1.111 -10.461 1.00 87.75 114 LYS A CA 1
ATOM 958 C C . LYS A 1 114 ? 13.379 1.261 -9.458 1.00 87.75 114 LYS A C 1
ATOM 960 O O . LYS A 1 114 ? 13.554 1.023 -8.259 1.00 87.75 114 LYS A O 1
ATOM 965 N N . ARG A 1 115 ? 12.207 1.640 -9.958 1.00 95.06 115 ARG A N 1
ATOM 966 C CA . ARG A 1 115 ? 10.964 1.597 -9.191 1.00 95.06 115 ARG A CA 1
ATOM 967 C C . ARG A 1 115 ? 10.296 0.240 -9.348 1.00 95.06 115 ARG A C 1
ATOM 969 O O . ARG A 1 115 ? 10.449 -0.431 -10.366 1.00 95.06 115 ARG A O 1
ATOM 976 N N . TRP A 1 116 ? 9.560 -0.142 -8.321 1.00 96.88 116 TRP A N 1
ATOM 977 C CA . TRP A 1 116 ? 8.848 -1.401 -8.223 1.00 96.88 116 TRP A CA 1
ATOM 978 C C . TRP A 1 116 ? 7.362 -1.140 -8.071 1.00 96.88 116 TRP A C 1
ATOM 980 O O . TRP A 1 116 ? 6.946 -0.164 -7.442 1.00 96.88 116 TRP A O 1
ATOM 990 N N . GLY A 1 117 ? 6.583 -2.037 -8.644 1.00 97.44 117 GLY A N 1
ATOM 991 C CA . GLY A 1 117 ? 5.159 -2.130 -8.412 1.00 97.44 117 GLY A CA 1
ATOM 992 C C . GLY A 1 117 ? 4.779 -3.579 -8.180 1.00 97.44 117 GLY A C 1
ATOM 993 O O . GLY A 1 117 ? 5.546 -4.488 -8.522 1.00 97.44 117 GLY A O 1
ATOM 994 N N . PHE A 1 118 ? 3.623 -3.790 -7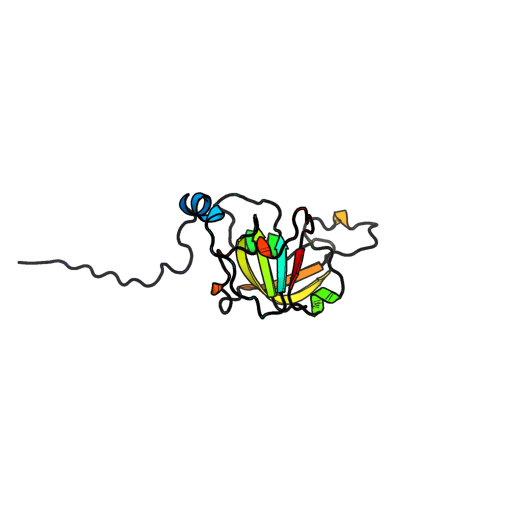.575 1.00 98.31 118 PHE A N 1
ATOM 995 C CA . PHE A 1 118 ? 3.076 -5.123 -7.405 1.00 98.31 118 PHE A CA 1
ATOM 996 C C . PHE A 1 118 ? 1.920 -5.377 -8.372 1.00 98.31 118 PHE A C 1
ATOM 998 O O . PHE A 1 118 ? 1.273 -4.450 -8.862 1.00 98.31 118 PHE A O 1
ATOM 1005 N N . ASN A 1 119 ? 1.685 -6.653 -8.652 1.00 98.06 119 ASN A N 1
ATOM 1006 C CA . ASN A 1 119 ? 0.399 -7.127 -9.139 1.00 98.06 119 ASN A CA 1
ATOM 1007 C C . ASN A 1 119 ? -0.265 -7.869 -7.983 1.00 98.06 119 ASN A C 1
ATOM 1009 O O . ASN A 1 119 ? 0.385 -8.670 -7.305 1.00 98.06 119 ASN A O 1
ATOM 1013 N N . GLY A 1 120 ? -1.535 -7.582 -7.753 1.00 97.44 120 GLY A N 1
ATOM 1014 C CA . GLY A 1 120 ? -2.282 -8.080 -6.618 1.00 97.44 120 GLY A CA 1
ATOM 1015 C C . GLY A 1 120 ? -3.778 -7.968 -6.837 1.00 97.44 120 GLY A C 1
ATOM 1016 O O . GLY A 1 120 ? -4.241 -7.607 -7.918 1.00 97.44 120 GLY A O 1
ATOM 1017 N N . GLU A 1 121 ? -4.512 -8.284 -5.788 1.00 98.00 121 GLU A N 1
ATOM 1018 C CA . GLU A 1 121 ? -5.969 -8.260 -5.751 1.00 98.00 121 GLU A CA 1
ATOM 1019 C C . GLU A 1 121 ? -6.432 -7.795 -4.374 1.00 98.00 121 GLU A C 1
ATOM 1021 O O . GLU A 1 121 ? -5.645 -7.781 -3.423 1.00 98.00 121 GLU A O 1
ATOM 1026 N N . VAL A 1 122 ? -7.693 -7.389 -4.267 1.00 98.00 122 VAL A N 1
ATOM 1027 C CA . VAL A 1 122 ? -8.284 -6.997 -2.986 1.00 98.00 122 VAL A CA 1
ATOM 1028 C C . VAL A 1 122 ? -8.237 -8.182 -2.014 1.00 98.00 122 VAL A C 1
ATOM 1030 O O . VAL A 1 122 ? -8.608 -9.300 -2.367 1.00 98.00 122 VAL A O 1
ATOM 1033 N N . ALA A 1 123 ? -7.763 -7.936 -0.793 1.00 97.56 123 ALA A N 1
ATOM 1034 C CA . ALA A 1 123 ? -7.685 -8.933 0.272 1.00 97.56 123 ALA A CA 1
ATOM 1035 C C . ALA A 1 123 ? -8.907 -8.815 1.193 1.00 97.56 123 ALA A C 1
ATOM 1037 O O . ALA A 1 123 ? -8.829 -8.233 2.276 1.00 97.56 123 ALA A O 1
ATOM 1038 N N . ASP A 1 124 ? -10.055 -9.340 0.760 1.00 94.94 124 ASP A N 1
ATOM 1039 C CA . ASP A 1 124 ? -11.307 -9.238 1.524 1.00 94.94 124 ASP A CA 1
ATOM 1040 C C . ASP A 1 124 ? -11.224 -9.899 2.910 1.00 94.94 124 ASP A C 1
ATOM 1042 O O . ASP A 1 124 ? -11.888 -9.455 3.847 1.00 94.94 124 ASP A O 1
ATOM 1046 N N . GLU A 1 125 ? -10.345 -10.888 3.096 1.00 96.62 125 GLU A N 1
ATOM 1047 C CA . GLU A 1 125 ? -10.068 -11.478 4.409 1.00 96.62 125 GLU A CA 1
ATOM 1048 C C . GLU A 1 125 ? -9.480 -10.473 5.422 1.00 96.62 125 GLU A C 1
ATOM 1050 O O . GLU A 1 125 ? -9.597 -10.658 6.635 1.00 96.62 125 GLU A O 1
ATOM 1055 N N . LEU A 1 126 ? -8.896 -9.375 4.933 1.00 97.12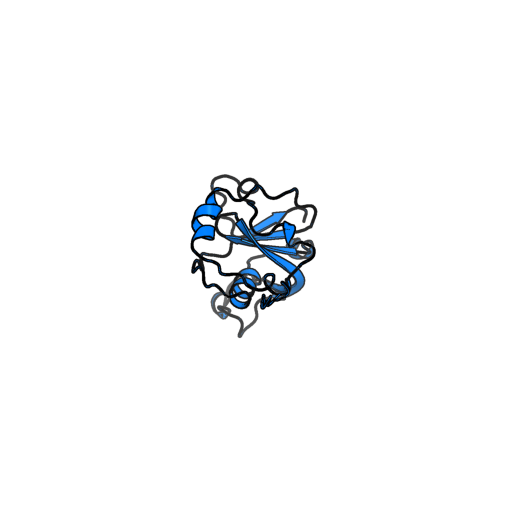 126 LEU A N 1
ATOM 1056 C CA . LEU A 1 126 ? -8.311 -8.291 5.722 1.00 97.12 126 LEU A CA 1
ATOM 1057 C C . LEU A 1 126 ? -9.164 -7.011 5.707 1.00 97.12 126 LEU A C 1
ATOM 1059 O O . LEU A 1 126 ? -8.731 -5.972 6.212 1.00 97.12 126 LEU A O 1
ATOM 1063 N N . ALA A 1 127 ? -10.393 -7.065 5.176 1.00 92.75 127 ALA A N 1
ATOM 1064 C CA . ALA A 1 127 ? -11.278 -5.902 5.050 1.00 92.75 127 ALA A CA 1
ATOM 1065 C C . ALA A 1 127 ? -11.567 -5.189 6.386 1.00 92.75 127 ALA A C 1
ATOM 1067 O O . ALA A 1 127 ? -11.873 -3.998 6.395 1.00 92.75 127 ALA A O 1
ATOM 1068 N N . HIS A 1 128 ? -11.414 -5.881 7.519 1.00 93.81 128 HIS A N 1
ATOM 1069 C CA . HIS A 1 128 ? -11.566 -5.318 8.863 1.00 93.81 128 HIS A CA 1
ATOM 1070 C C . HIS A 1 128 ? -10.540 -4.217 9.209 1.00 93.81 128 HIS A C 1
ATOM 1072 O O . HIS A 1 128 ? -10.745 -3.481 10.171 1.00 93.81 128 HIS A O 1
ATOM 1078 N N . TYR A 1 129 ? -9.454 -4.076 8.438 1.00 95.75 129 TYR A N 1
ATOM 1079 C CA . TYR A 1 129 ? -8.504 -2.969 8.579 1.00 95.75 129 TYR A CA 1
ATOM 1080 C C . TYR A 1 129 ? -8.953 -1.682 7.864 1.00 95.75 129 TYR A C 1
ATOM 1082 O O . TYR A 1 129 ? -8.429 -0.608 8.173 1.00 95.75 129 TYR A O 1
ATOM 1090 N N . ARG A 1 130 ? -9.909 -1.746 6.925 1.00 92.81 130 ARG A N 1
ATOM 1091 C CA . ARG A 1 130 ? -10.401 -0.564 6.193 1.00 92.81 130 ARG A CA 1
ATOM 1092 C C . ARG A 1 130 ? -11.040 0.447 7.150 1.00 92.81 130 ARG A C 1
ATOM 1094 O O . ARG A 1 130 ? -11.663 0.078 8.140 1.00 92.81 130 ARG A O 1
ATOM 1101 N N . ASN A 1 131 ? -10.906 1.730 6.827 1.00 89.00 131 ASN A N 1
ATOM 1102 C CA . ASN A 1 131 ? -11.407 2.874 7.596 1.00 89.00 131 ASN A CA 1
ATOM 1103 C C . ASN A 1 131 ? -10.868 2.966 9.033 1.00 89.00 131 ASN A C 1
ATOM 1105 O O . ASN A 1 131 ? -11.476 3.604 9.891 1.00 89.00 131 ASN A O 1
ATOM 1109 N N . THR A 1 132 ? -9.709 2.361 9.300 1.00 92.50 132 THR A N 1
ATOM 1110 C CA . THR A 1 132 ? -9.014 2.486 10.584 1.00 92.50 132 THR A CA 1
ATOM 1111 C C . THR A 1 132 ? -7.749 3.334 10.462 1.00 92.50 132 THR A C 1
ATOM 1113 O O . THR A 1 132 ? -7.172 3.494 9.381 1.00 92.50 132 THR A O 1
ATOM 1116 N N . SER A 1 133 ? -7.313 3.898 11.589 1.00 93.38 133 SER A N 1
ATOM 1117 C CA . SER A 1 133 ? -6.190 4.828 11.661 1.00 93.38 133 SER A CA 1
ATOM 1118 C C . SER A 1 133 ? -4.861 4.146 11.992 1.00 93.38 133 SER A C 1
ATOM 1120 O O . SER A 1 133 ? -4.661 3.588 13.078 1.00 93.38 133 SER A O 1
ATOM 1122 N N . VAL A 1 134 ? -3.901 4.295 11.081 1.00 94.12 134 VAL A N 1
ATOM 1123 C CA . VAL A 1 134 ? -2.483 3.925 11.221 1.00 94.12 134 VAL A CA 1
ATOM 1124 C C . VAL A 1 134 ? -1.599 5.106 11.628 1.00 94.12 134 VAL A C 1
ATOM 1126 O O . VAL A 1 134 ? -0.383 4.949 11.705 1.00 94.12 134 VAL A O 1
ATOM 1129 N N . GLN A 1 135 ? -2.161 6.290 11.911 1.00 91.12 135 GLN A N 1
ATOM 1130 C CA . GLN A 1 135 ? -1.380 7.496 12.243 1.00 91.12 135 GLN A CA 1
ATOM 1131 C C . GLN A 1 135 ? -0.358 7.254 13.362 1.00 91.12 135 GLN A C 1
ATOM 1133 O O . GLN A 1 135 ? 0.787 7.689 13.266 1.00 91.12 135 GLN A O 1
ATOM 1138 N N . HIS A 1 136 ? -0.745 6.482 14.378 1.00 91.31 136 HIS A N 1
ATOM 1139 C CA . HIS A 1 136 ? 0.099 6.137 15.521 1.00 91.31 136 HIS A CA 1
ATOM 1140 C C . HIS A 1 136 ? 1.345 5.301 15.164 1.00 91.31 136 HIS A C 1
ATOM 1142 O O . HIS A 1 136 ? 2.280 5.230 15.960 1.00 91.31 136 HIS A O 1
ATOM 1148 N N . LEU A 1 137 ? 1.368 4.654 13.993 1.00 92.25 137 LEU A N 1
ATOM 1149 C CA . LEU A 1 137 ? 2.523 3.899 13.504 1.00 92.25 137 LEU A CA 1
ATOM 1150 C C . LEU A 1 137 ? 3.590 4.819 12.896 1.00 92.25 137 LEU A C 1
ATOM 1152 O O . LEU A 1 137 ? 4.736 4.399 12.728 1.00 92.25 137 LEU A O 1
ATOM 1156 N N . PHE A 1 138 ? 3.254 6.064 12.553 1.00 88.69 138 PHE A N 1
ATOM 1157 C CA . PHE A 1 138 ? 4.182 7.026 11.965 1.00 88.69 138 PHE A CA 1
ATOM 1158 C C . PHE A 1 138 ? 4.759 7.952 13.034 1.00 88.69 138 PHE A C 1
ATOM 1160 O O . PHE A 1 138 ? 4.045 8.477 13.887 1.00 88.69 138 PHE A O 1
ATOM 1167 N N . LYS A 1 139 ? 6.072 8.189 12.983 1.00 85.56 139 LYS A N 1
ATOM 1168 C CA . LYS A 1 139 ? 6.700 9.196 13.845 1.00 85.56 139 LYS A CA 1
ATOM 1169 C C . LYS A 1 139 ? 6.284 10.592 13.379 1.00 85.56 139 LYS A C 1
ATOM 1171 O O . LYS A 1 139 ? 6.098 10.832 12.184 1.00 85.56 139 LYS A O 1
ATOM 1176 N N . LYS A 1 140 ? 6.190 11.545 14.310 1.00 77.44 140 LYS A N 1
ATOM 1177 C CA . LYS A 1 140 ? 5.938 12.954 13.971 1.00 77.44 140 LYS A CA 1
ATOM 1178 C C . LYS A 1 140 ? 7.021 13.447 12.997 1.00 77.44 140 LYS A C 1
ATOM 1180 O O . LYS A 1 140 ? 8.205 13.331 13.296 1.00 77.44 140 LYS A O 1
ATOM 1185 N N . GLY A 1 141 ? 6.611 13.963 11.835 1.00 74.31 141 GLY A N 1
ATOM 1186 C CA . GLY A 1 141 ? 7.521 14.407 10.768 1.00 74.31 141 GLY A CA 1
ATOM 1187 C C . GLY A 1 141 ? 8.022 13.303 9.823 1.00 74.31 141 GLY A C 1
ATOM 1188 O O . GLY A 1 141 ? 8.882 13.564 8.987 1.00 74.31 141 GLY A O 1
ATOM 1189 N N . GLU A 1 142 ? 7.511 12.070 9.920 1.00 82.19 142 GLU A N 1
ATOM 1190 C CA . GLU A 1 142 ? 7.873 10.984 9.003 1.00 82.19 142 GLU A CA 1
ATOM 1191 C C . GLU A 1 142 ? 7.269 11.201 7.604 1.00 82.19 142 GLU A C 1
ATOM 1193 O O . GLU A 1 142 ? 6.126 10.829 7.325 1.00 82.19 142 GLU A O 1
ATOM 1198 N N . CYS A 1 143 ? 8.075 11.749 6.694 1.00 79.56 143 CYS A N 1
ATOM 1199 C CA . CYS A 1 143 ? 7.704 11.994 5.295 1.00 79.56 143 CYS A CA 1
ATOM 1200 C C . CYS A 1 143 ? 7.930 10.788 4.365 1.00 79.56 143 CYS A C 1
ATOM 1202 O O . CYS A 1 143 ? 7.857 10.935 3.146 1.00 79.56 143 CYS A O 1
ATOM 1204 N N . SER A 1 144 ? 8.222 9.596 4.904 1.00 89.06 144 SER A N 1
ATOM 1205 C CA . SER A 1 144 ? 8.383 8.400 4.067 1.00 89.06 144 SER A CA 1
ATOM 1206 C C . SER A 1 144 ? 7.070 8.089 3.333 1.00 89.06 144 SER A C 1
ATOM 1208 O O . SER A 1 144 ? 6.024 8.052 3.996 1.00 89.06 144 SER A O 1
ATOM 1210 N N . PRO A 1 145 ? 7.105 7.845 2.006 1.00 92.19 145 PRO A N 1
ATOM 1211 C CA . PRO A 1 145 ? 5.919 7.529 1.209 1.00 92.19 145 PRO A CA 1
ATOM 1212 C C . PRO A 1 145 ? 5.401 6.105 1.449 1.00 92.19 145 PRO A C 1
ATOM 1214 O O . PRO A 1 145 ? 4.307 5.769 1.018 1.00 92.19 145 PRO A O 1
ATOM 1217 N N . PHE A 1 146 ? 6.166 5.255 2.134 1.00 95.62 146 PHE A N 1
ATOM 1218 C CA . PHE A 1 146 ? 5.720 3.929 2.545 1.00 95.62 146 PHE A CA 1
ATOM 1219 C C . PHE A 1 146 ? 6.343 3.511 3.878 1.00 95.62 146 PHE A C 1
ATOM 1221 O O . PHE A 1 146 ? 7.356 4.077 4.306 1.00 95.62 146 PHE A O 1
ATOM 1228 N N . LYS A 1 147 ? 5.766 2.497 4.525 1.00 96.19 147 LYS A N 1
ATOM 1229 C CA . LYS A 1 147 ? 6.277 1.923 5.774 1.00 96.19 147 LYS A CA 1
ATOM 1230 C C . LYS A 1 147 ? 6.083 0.412 5.817 1.00 96.19 147 LYS A C 1
ATOM 1232 O O . LYS A 1 147 ? 5.001 -0.074 5.530 1.00 96.19 147 LYS A O 1
ATOM 1237 N N . TYR A 1 148 ? 7.126 -0.308 6.217 1.00 97.31 148 TYR A N 1
ATOM 1238 C CA . TYR A 1 148 ? 7.060 -1.746 6.473 1.00 97.31 148 TYR A CA 1
ATOM 1239 C C . TYR A 1 148 ? 6.561 -2.022 7.890 1.00 97.31 148 TYR A C 1
ATOM 1241 O O . TYR A 1 148 ? 7.025 -1.384 8.839 1.00 97.31 148 TYR A O 1
ATOM 1249 N N . VAL A 1 149 ? 5.696 -3.020 8.026 1.00 97.25 149 VAL A N 1
ATOM 1250 C CA . VAL A 1 149 ? 5.221 -3.569 9.299 1.00 97.25 149 VAL A CA 1
ATOM 1251 C C . VAL A 1 149 ? 5.395 -5.092 9.228 1.00 97.25 149 VAL A C 1
ATOM 1253 O O . VAL A 1 149 ? 5.039 -5.709 8.227 1.00 97.25 149 VAL A O 1
ATOM 1256 N N . ASN A 1 150 ? 6.039 -5.680 10.241 1.00 96.94 150 ASN A N 1
ATOM 1257 C CA . ASN A 1 150 ? 6.344 -7.120 10.368 1.00 96.94 150 ASN A CA 1
ATOM 1258 C C . ASN A 1 150 ? 7.172 -7.780 9.236 1.00 96.94 150 ASN A C 1
ATOM 1260 O O . ASN A 1 150 ? 7.285 -9.001 9.202 1.00 96.94 150 ASN A O 1
ATOM 1264 N N . CYS A 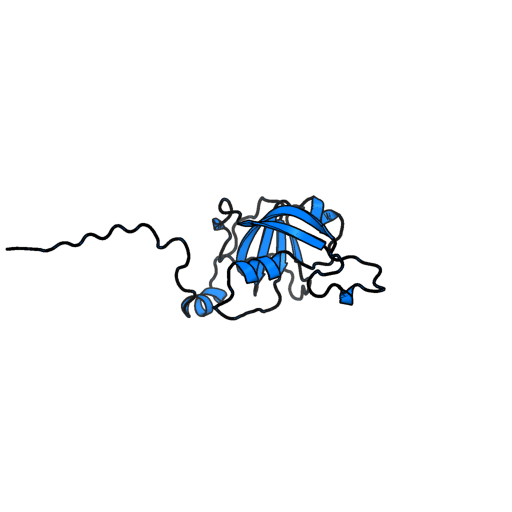1 151 ? 7.762 -7.003 8.319 1.00 89.56 151 CYS A N 1
ATOM 1265 C CA . CYS A 1 151 ? 8.562 -7.501 7.184 1.00 89.56 151 CYS A CA 1
ATOM 1266 C C . CYS A 1 151 ? 10.062 -7.613 7.468 1.00 89.56 151 CYS A C 1
ATOM 1268 O O . CYS A 1 151 ? 10.583 -6.726 8.183 1.00 89.56 151 CYS A O 1
#

pLDDT: mean 81.58, std 21.57, range [30.44, 98.81]

Solvent-accessible surface area (backbone atoms only — not comparable to full-atom values): 9336 Å² total; per-residue (Å²): 139,78,87,85,84,83,83,76,81,91,80,80,75,86,80,80,74,72,74,50,75,64,56,71,67,39,68,81,67,37,51,69,46,72,90,80,85,59,25,28,34,42,29,49,45,77,87,69,84,51,82,72,66,46,74,66,56,53,46,55,56,52,33,38,78,38,88,63,66,78,68,59,79,53,35,48,30,40,32,32,23,49,99,38,29,26,72,45,48,27,35,51,76,46,80,44,70,71,45,90,90,42,91,74,38,74,79,45,66,96,48,95,66,69,33,34,26,49,49,65,46,79,30,71,94,53,50,86,51,43,63,16,27,52,50,88,79,53,60,94,87,64,79,65,57,56,46,77,39,85,88